Protein AF-A0A7C7VE64-F1 (afdb_monomer_lite)

Radius of gyration: 15.93 Å; chains: 1; bounding box: 36×36×40 Å

Foldseek 3Di:
DDDDDPDDDALVCQQVDDDPQPFDWAAADPVCCVVFVARTETAHGLPLLL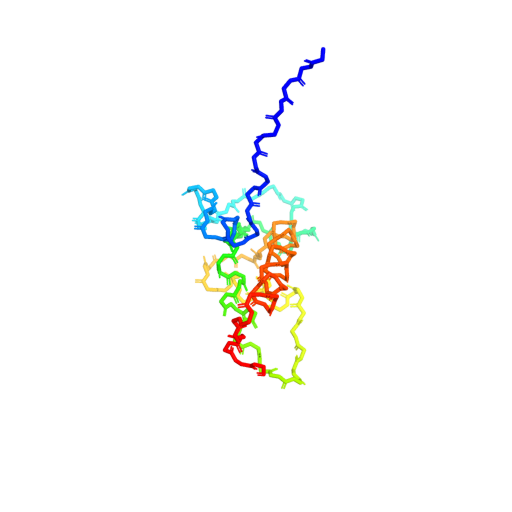VVVLPAAPPDDDDLQNSFPVVCVVVVGRTYGSVNSVVSVVSNVRVVVVCVVVVHDRVHD

Sequence (109 aa):
MGDRSRSRKSWREKLENPPKDLPKVVDGPPKWEKSFGGRRVLVPTPLLVDELIRKVPKGKLVTVEQVRERLAKDFKADSTCPLTTGIFIRIVGETAEEDLQMGKKMKGI

Secondary structure (DSSP, 8-state):
----------HHHHHHS--TT-SEEEEPPTHHHHHHSSSEEEE--HHHHHHHHHTSPTT----HHHHHHHHHHHTT-SEE-HHHHHHHHHHHHHHHHHHHHTTPPPTT-

pLDDT: mean 86.81, std 14.49, range [36.78, 96.31]

Structure (mmCIF, N/CA/C/O backbone):
data_AF-A0A7C7VE64-F1
#
_entry.id   AF-A0A7C7VE64-F1
#
loop_
_atom_site.group_PDB
_atom_site.id
_atom_site.type_symbol
_atom_site.label_atom_id
_atom_site.label_alt_id
_atom_site.label_comp_id
_atom_site.label_asym_id
_atom_site.label_entity_id
_atom_site.label_seq_id
_atom_site.pdbx_PDB_ins_code
_atom_site.Cartn_x
_atom_site.Cartn_y
_atom_site.Cartn_z
_atom_site.occupancy
_atom_site.B_iso_or_equiv
_atom_site.auth_seq_id
_atom_site.auth_comp_id
_atom_site.auth_asym_id
_atom_site.auth_atom_id
_atom_site.pdbx_PDB_model_num
ATOM 1 N N . MET A 1 1 ? 21.460 23.967 24.812 1.00 36.78 1 MET A N 1
ATOM 2 C CA . MET A 1 1 ? 20.238 23.130 24.813 1.00 36.78 1 MET A CA 1
ATOM 3 C C . MET A 1 1 ? 19.347 23.613 23.678 1.00 36.78 1 MET A C 1
ATOM 5 O O . MET A 1 1 ? 18.760 24.678 23.802 1.00 36.78 1 MET A O 1
ATOM 9 N N . GLY A 1 2 ? 19.373 22.928 22.532 1.00 38.50 2 GLY A N 1
ATOM 10 C CA . GLY A 1 2 ? 18.745 23.387 21.290 1.00 38.50 2 GLY A CA 1
ATOM 11 C C . GLY A 1 2 ? 17.446 22.648 20.967 1.00 38.50 2 GLY A C 1
ATOM 12 O O . GLY A 1 2 ? 17.458 21.431 20.842 1.00 38.50 2 GLY A O 1
ATOM 13 N N . ASP A 1 3 ? 16.396 23.452 20.810 1.00 41.00 3 ASP A N 1
ATOM 14 C CA . ASP A 1 3 ? 15.117 23.253 20.116 1.00 41.00 3 ASP A CA 1
ATOM 15 C C . ASP A 1 3 ? 14.075 22.257 20.671 1.00 41.00 3 ASP A C 1
ATOM 17 O O . ASP A 1 3 ? 14.227 21.037 20.678 1.00 41.00 3 ASP A O 1
ATOM 21 N N . ARG A 1 4 ? 12.952 22.833 21.120 1.00 41.62 4 ARG A N 1
ATOM 22 C CA . ARG A 1 4 ? 11.778 22.159 21.679 1.00 41.62 4 ARG A CA 1
ATOM 23 C C . ARG A 1 4 ? 10.766 21.906 20.561 1.00 41.62 4 ARG A C 1
ATOM 25 O O . ARG A 1 4 ? 10.148 22.836 20.069 1.00 41.62 4 ARG A O 1
ATOM 32 N N . SER A 1 5 ? 10.526 20.625 20.282 1.00 49.47 5 SER A N 1
ATOM 33 C CA . SER A 1 5 ? 9.226 20.079 19.868 1.00 49.47 5 SER A CA 1
ATOM 34 C C . SER A 1 5 ? 8.534 20.759 18.671 1.00 49.47 5 SER A C 1
ATOM 36 O O . SER A 1 5 ? 7.555 21.485 18.838 1.00 49.47 5 SER A O 1
ATOM 38 N N . ARG A 1 6 ? 8.885 20.355 17.441 1.00 47.75 6 ARG A N 1
ATOM 39 C CA . ARG A 1 6 ? 7.824 20.195 16.427 1.00 47.75 6 ARG A CA 1
ATOM 40 C C . ARG A 1 6 ? 6.892 19.119 16.977 1.00 47.75 6 ARG A C 1
ATOM 42 O O . ARG A 1 6 ? 7.361 18.000 17.195 1.00 47.75 6 ARG A O 1
ATOM 49 N N . SER A 1 7 ? 5.628 19.444 17.253 1.00 52.75 7 SER A N 1
ATOM 50 C CA . SER A 1 7 ? 4.635 18.420 17.588 1.00 52.75 7 SER A CA 1
ATOM 51 C C . SER A 1 7 ? 4.761 17.301 16.554 1.00 52.75 7 SER A C 1
ATOM 53 O O . SER A 1 7 ? 4.834 17.548 15.345 1.00 52.75 7 SER A O 1
ATOM 55 N N . ARG A 1 8 ? 4.936 16.060 17.016 1.00 69.06 8 ARG A N 1
ATOM 56 C CA . ARG A 1 8 ? 5.013 14.922 16.097 1.00 69.06 8 ARG A CA 1
ATOM 57 C C . ARG A 1 8 ? 3.678 14.913 15.357 1.00 69.06 8 ARG A C 1
ATOM 59 O O . ARG A 1 8 ? 2.655 14.724 16.003 1.00 69.06 8 ARG A O 1
ATOM 66 N N . LYS A 1 9 ? 3.695 15.164 14.041 1.00 76.69 9 LYS A N 1
ATOM 67 C CA . LYS A 1 9 ? 2.498 15.047 13.194 1.00 76.69 9 LYS A CA 1
ATOM 68 C C . LYS A 1 9 ? 1.811 13.719 13.501 1.00 76.69 9 LYS A C 1
ATOM 70 O O . LYS A 1 9 ? 2.514 12.698 13.578 1.00 76.69 9 LYS A O 1
ATOM 75 N N . SER A 1 10 ? 0.490 13.746 13.654 1.00 88.62 10 SER A N 1
ATOM 76 C CA . SER A 1 10 ? -0.319 12.537 13.831 1.00 88.62 10 SER A CA 1
ATOM 77 C C . SER A 1 10 ? -0.094 11.569 12.671 1.00 88.62 10 SER A C 1
ATOM 79 O O . SER A 1 10 ? 0.343 11.955 11.575 1.00 88.62 10 SER A O 1
ATOM 81 N N . TRP A 1 11 ? -0.354 10.284 12.891 1.00 91.06 11 TRP A N 1
ATOM 82 C CA . TRP A 1 11 ? -0.277 9.316 11.801 1.00 91.06 11 TRP A CA 1
ATOM 83 C C . TRP A 1 11 ? -1.320 9.617 10.732 1.00 91.06 11 TRP A C 1
ATOM 85 O O . TRP A 1 11 ? -0.993 9.549 9.547 1.00 91.06 11 TRP A O 1
ATOM 95 N N . ARG A 1 12 ? -2.517 10.058 11.133 1.00 90.25 12 ARG A N 1
ATOM 96 C CA . ARG A 1 12 ? -3.541 10.564 10.208 1.00 90.25 12 ARG A CA 1
ATOM 97 C C . ARG A 1 12 ? -3.034 11.699 9.313 1.00 90.25 12 ARG A C 1
ATOM 99 O O . ARG A 1 12 ? -3.200 11.629 8.099 1.00 90.25 12 ARG A O 1
ATOM 106 N N . GLU A 1 13 ? -2.331 12.689 9.864 1.00 90.50 13 GLU A N 1
ATOM 107 C CA . GLU A 1 13 ? -1.731 13.752 9.046 1.00 90.50 13 GLU A CA 1
ATOM 108 C C . GLU A 1 13 ? -0.708 13.209 8.039 1.00 90.50 13 GLU A C 1
ATOM 110 O O . GLU A 1 13 ? -0.618 13.724 6.927 1.00 90.50 13 GLU A O 1
ATOM 115 N N . LYS A 1 14 ? 0.071 12.178 8.393 1.00 89.69 14 LYS A N 1
ATOM 116 C CA . LYS A 1 14 ? 1.019 11.541 7.459 1.00 89.69 14 LYS A CA 1
ATOM 117 C C . LYS A 1 14 ? 0.311 10.736 6.370 1.00 89.69 14 LYS A C 1
ATOM 119 O O . LYS A 1 14 ? 0.842 10.640 5.266 1.00 89.69 14 LYS A O 1
ATOM 124 N N . LEU A 1 15 ? -0.847 10.153 6.682 1.00 91.50 15 LEU A N 1
ATOM 125 C CA . LEU A 1 15 ? -1.687 9.449 5.719 1.00 91.50 15 LEU A CA 1
ATOM 126 C C . LEU A 1 15 ? -2.262 10.432 4.689 1.00 91.50 15 LEU A C 1
ATOM 128 O O . LEU A 1 15 ? -2.139 10.204 3.489 1.00 91.50 15 LEU A O 1
ATOM 132 N N . GLU A 1 16 ? -2.841 11.536 5.165 1.00 91.19 16 GLU A N 1
ATOM 133 C CA . GLU A 1 16 ? -3.584 12.511 4.354 1.00 91.19 16 GLU A CA 1
ATOM 134 C C . GLU A 1 16 ? -2.685 13.514 3.615 1.00 91.19 16 GLU A C 1
ATOM 136 O O . GLU A 1 16 ? -3.109 14.090 2.616 1.00 91.19 16 GLU A O 1
ATOM 141 N N . ASN A 1 17 ? -1.435 13.699 4.056 1.00 88.69 17 ASN A N 1
ATOM 142 C CA . ASN A 1 17 ? -0.471 14.611 3.429 1.00 88.69 17 ASN A CA 1
ATOM 143 C C . ASN A 1 17 ? 0.734 13.858 2.835 1.00 88.69 17 ASN A C 1
ATOM 145 O O . ASN A 1 17 ? 1.856 13.991 3.346 1.00 88.69 17 ASN A O 1
ATOM 149 N N . PRO A 1 18 ? 0.546 13.064 1.762 1.00 84.44 18 PRO A N 1
ATOM 150 C CA . PRO A 1 18 ? 1.661 12.441 1.067 1.00 84.44 18 PRO A CA 1
ATOM 151 C C . PRO A 1 18 ? 2.569 13.468 0.369 1.00 84.44 18 PRO A C 1
ATOM 153 O O . PRO A 1 18 ? 2.172 14.615 0.143 1.00 84.44 18 PRO A O 1
ATOM 156 N N . PRO A 1 19 ? 3.788 13.057 -0.030 1.00 82.44 19 PRO A N 1
ATOM 157 C CA . PRO A 1 19 ? 4.595 13.807 -0.988 1.00 82.44 19 PRO A CA 1
ATOM 158 C C . PRO A 1 19 ? 3.773 14.198 -2.226 1.00 82.44 19 PRO A C 1
ATOM 160 O O . PRO A 1 19 ? 3.033 13.374 -2.760 1.00 82.44 19 PRO A O 1
ATOM 163 N N . LYS A 1 20 ? 3.922 15.448 -2.684 1.00 82.00 20 LYS A N 1
ATOM 164 C CA . LYS A 1 20 ? 3.094 16.038 -3.755 1.00 82.00 20 LYS A CA 1
ATOM 165 C C . LYS A 1 20 ? 3.232 15.335 -5.109 1.00 82.00 20 LYS A C 1
ATOM 167 O O . LYS A 1 20 ? 2.335 15.431 -5.934 1.00 82.00 20 LYS A O 1
ATOM 172 N N . ASP A 1 21 ? 4.332 14.625 -5.324 1.00 87.38 21 ASP A N 1
ATOM 173 C CA . ASP A 1 21 ? 4.657 13.971 -6.593 1.00 87.38 21 ASP A CA 1
ATOM 174 C C . ASP A 1 21 ? 4.109 12.537 -6.711 1.00 87.38 21 ASP A C 1
ATOM 176 O O . ASP A 1 21 ? 4.547 11.786 -7.581 1.00 87.38 21 ASP A O 1
ATOM 180 N N . LEU A 1 22 ? 3.200 12.125 -5.818 1.00 88.50 22 LEU A N 1
ATOM 181 C CA . LEU A 1 22 ? 2.649 10.770 -5.753 1.00 88.50 22 LEU A CA 1
ATOM 182 C C . LEU A 1 22 ? 1.129 10.757 -5.991 1.00 88.50 22 LEU A C 1
ATOM 184 O O . LEU A 1 22 ? 0.442 11.681 -5.557 1.00 88.50 22 LEU A O 1
ATOM 188 N N . PRO A 1 23 ? 0.576 9.687 -6.598 1.00 92.81 23 PRO A N 1
ATOM 189 C CA . PRO A 1 23 ? 1.255 8.472 -7.064 1.00 92.81 23 PRO A CA 1
ATOM 190 C C . PRO A 1 23 ? 2.034 8.691 -8.369 1.00 92.81 23 PRO A C 1
ATOM 192 O O . PRO A 1 23 ? 1.623 9.472 -9.225 1.00 92.81 23 PRO A O 1
ATOM 195 N N . LYS A 1 24 ? 3.142 7.965 -8.550 1.00 94.69 24 LYS A N 1
ATOM 196 C CA . LYS A 1 24 ? 3.968 8.060 -9.764 1.00 94.69 24 LYS A CA 1
ATOM 197 C C . LYS A 1 24 ? 4.533 6.709 -10.166 1.00 94.69 24 LYS A C 1
ATOM 199 O O . LYS A 1 24 ? 5.023 5.963 -9.324 1.00 94.69 24 LYS A O 1
ATOM 204 N N . VAL A 1 25 ? 4.514 6.422 -11.464 1.00 95.00 25 VAL A N 1
ATOM 205 C CA . VAL A 1 25 ? 5.227 5.279 -12.045 1.00 95.00 25 VAL A CA 1
ATOM 206 C C . VAL A 1 25 ? 6.613 5.743 -12.478 1.00 95.00 25 VAL A C 1
ATOM 208 O O . VAL A 1 25 ? 6.749 6.783 -13.123 1.00 95.00 25 VAL A O 1
ATOM 211 N N . VAL A 1 26 ? 7.639 4.994 -12.087 1.00 93.44 26 VAL A N 1
ATOM 212 C CA . VAL A 1 26 ? 9.037 5.270 -12.421 1.00 93.44 26 VAL A CA 1
ATOM 213 C C . VAL A 1 26 ? 9.668 4.064 -13.100 1.00 93.44 26 VAL A C 1
ATOM 215 O O . VAL A 1 26 ? 9.395 2.923 -12.730 1.00 93.44 26 VAL A O 1
ATOM 218 N N . ASP A 1 27 ? 10.527 4.331 -14.076 1.00 94.00 27 ASP A N 1
ATOM 219 C CA . ASP A 1 27 ? 11.349 3.324 -14.735 1.00 94.00 27 ASP A CA 1
ATOM 220 C C . ASP A 1 27 ? 12.690 3.188 -14.010 1.00 94.00 27 ASP A C 1
ATOM 222 O O . ASP A 1 27 ? 13.413 4.165 -13.797 1.00 94.00 27 ASP A O 1
ATOM 226 N N . GLY A 1 28 ? 13.005 1.966 -13.598 1.00 89.56 28 GLY A N 1
ATOM 227 C CA . GLY A 1 28 ? 14.233 1.627 -12.897 1.00 89.56 28 GLY A CA 1
ATOM 228 C C . GLY A 1 28 ? 15.280 0.932 -13.767 1.00 89.56 28 GLY A C 1
ATOM 229 O O . GLY A 1 28 ? 14.996 0.473 -14.876 1.00 89.56 28 GLY A O 1
ATOM 230 N N . PRO A 1 29 ? 16.511 0.786 -13.246 1.00 91.25 29 PRO A N 1
ATOM 231 C CA . PRO A 1 29 ? 17.551 -0.003 -13.896 1.00 91.25 29 PRO A CA 1
ATOM 232 C C . PRO A 1 29 ? 17.174 -1.499 -13.955 1.00 91.25 29 PRO A C 1
ATOM 234 O O . PRO A 1 29 ? 16.413 -1.971 -13.109 1.00 91.25 29 PRO A O 1
ATOM 237 N N . PRO A 1 30 ? 17.792 -2.304 -14.845 1.00 88.44 30 PRO A N 1
ATOM 238 C CA . PRO A 1 30 ? 17.496 -3.739 -14.989 1.00 88.44 30 PRO A CA 1
ATOM 239 C C . PRO A 1 30 ? 17.594 -4.560 -13.693 1.00 88.44 30 PRO A C 1
ATOM 241 O O . PRO A 1 30 ? 16.885 -5.543 -13.508 1.00 88.44 30 PRO A O 1
ATOM 244 N N . LYS A 1 31 ? 18.428 -4.131 -12.736 1.00 88.31 31 LYS A N 1
ATOM 245 C CA . LYS A 1 31 ? 18.554 -4.782 -11.419 1.00 88.31 31 LYS A CA 1
ATOM 246 C C . LYS A 1 31 ? 17.236 -4.804 -10.628 1.00 88.31 31 LYS A C 1
ATOM 248 O O . LYS A 1 31 ? 17.078 -5.647 -9.748 1.00 88.31 31 LYS A O 1
ATOM 253 N N . TRP A 1 32 ? 16.302 -3.896 -10.917 1.00 89.44 32 TRP A N 1
ATOM 254 C CA . TRP A 1 32 ? 14.996 -3.853 -10.259 1.00 89.44 32 TRP A CA 1
ATOM 255 C C . TRP A 1 32 ? 14.076 -4.993 -10.680 1.00 89.44 32 TRP A C 1
ATOM 257 O O . TRP A 1 32 ? 13.258 -5.405 -9.868 1.00 89.44 32 TRP A O 1
ATOM 267 N N . GLU A 1 33 ? 14.248 -5.586 -11.861 1.00 86.50 33 GLU A N 1
ATOM 268 C CA . GLU A 1 33 ? 13.412 -6.719 -12.284 1.00 86.50 33 GLU A CA 1
ATOM 269 C C . GLU A 1 33 ? 13.458 -7.855 -11.262 1.00 86.50 33 GLU A C 1
ATOM 271 O O . GLU A 1 33 ? 12.422 -8.382 -10.871 1.00 86.50 33 GLU A O 1
ATOM 276 N N . LYS A 1 34 ? 14.653 -8.150 -10.737 1.00 85.94 34 LYS A N 1
ATOM 277 C CA . LYS A 1 34 ? 14.847 -9.209 -9.745 1.00 85.94 34 LYS A CA 1
ATOM 278 C C . LYS A 1 34 ? 14.379 -8.822 -8.338 1.00 85.94 34 LYS A C 1
ATOM 280 O O . LYS A 1 34 ? 13.834 -9.662 -7.634 1.00 85.94 34 LYS A O 1
ATOM 285 N N . SER A 1 35 ? 14.613 -7.580 -7.911 1.00 83.50 35 SER A N 1
ATOM 286 C CA . SER A 1 35 ? 14.355 -7.162 -6.520 1.00 83.50 35 SER A CA 1
ATOM 287 C C . SER A 1 35 ? 12.963 -6.560 -6.299 1.00 83.50 35 SER A C 1
ATOM 289 O O . SER A 1 35 ? 12.418 -6.634 -5.202 1.00 83.50 35 SER A O 1
ATOM 291 N N . PHE A 1 36 ? 12.394 -5.932 -7.326 1.00 85.75 36 PHE A N 1
ATOM 292 C CA . PHE A 1 36 ? 11.115 -5.224 -7.284 1.00 85.75 36 PHE A CA 1
ATOM 293 C C . PHE A 1 36 ? 10.040 -5.967 -8.082 1.00 85.75 36 PHE A C 1
ATOM 295 O O . PHE A 1 36 ? 8.865 -5.678 -7.874 1.00 85.75 36 PHE A O 1
ATOM 302 N N . GLY A 1 37 ? 10.401 -6.929 -8.936 1.00 83.69 37 GLY A N 1
ATOM 303 C CA . GLY A 1 37 ? 9.456 -7.663 -9.784 1.00 83.69 37 GLY A CA 1
ATOM 304 C C . GLY A 1 37 ? 9.118 -6.948 -11.095 1.00 83.69 37 GLY A C 1
ATOM 305 O O . GLY A 1 37 ? 8.115 -7.275 -11.714 1.00 83.69 37 GLY A O 1
ATOM 306 N N . GLY A 1 38 ? 9.917 -5.955 -11.501 1.00 88.25 38 GLY A N 1
ATOM 307 C CA . GLY A 1 38 ? 9.737 -5.236 -12.763 1.00 88.25 38 GLY A CA 1
ATOM 308 C C . GLY A 1 38 ? 10.588 -3.972 -12.876 1.00 88.25 38 GLY A C 1
ATOM 309 O O . GLY A 1 38 ? 11.239 -3.570 -11.907 1.00 88.25 38 GLY A O 1
ATOM 310 N N . ARG A 1 39 ? 10.598 -3.350 -14.062 1.00 89.88 39 ARG A N 1
ATOM 311 C CA . ARG A 1 39 ? 11.310 -2.077 -14.298 1.00 89.88 39 ARG A CA 1
ATOM 312 C C . ARG A 1 39 ? 10.397 -0.884 -14.079 1.00 89.88 39 ARG A C 1
ATOM 314 O O . ARG A 1 39 ? 10.856 0.121 -13.545 1.00 89.88 39 ARG A O 1
ATOM 321 N N . ARG A 1 40 ? 9.119 -1.008 -14.443 1.00 93.69 40 ARG A N 1
ATOM 322 C CA . ARG A 1 40 ? 8.094 0.012 -14.214 1.00 93.69 40 ARG A CA 1
ATOM 323 C C . ARG A 1 40 ? 7.496 -0.186 -12.840 1.00 93.69 40 ARG A C 1
ATOM 325 O O . ARG A 1 40 ? 6.671 -1.070 -12.632 1.00 93.69 40 ARG A O 1
ATOM 332 N N . VAL A 1 41 ? 7.912 0.646 -11.899 1.00 94.25 41 VAL A N 1
ATOM 333 C CA . VAL A 1 41 ? 7.519 0.529 -10.499 1.00 94.25 41 VAL A CA 1
ATOM 334 C C . VAL A 1 41 ? 6.614 1.691 -10.114 1.00 94.25 41 VAL A C 1
ATOM 336 O O . VAL A 1 41 ? 6.972 2.856 -10.272 1.00 94.25 41 VAL A O 1
ATOM 339 N N . LEU A 1 42 ? 5.445 1.381 -9.561 1.00 96.31 42 LEU A N 1
ATOM 340 C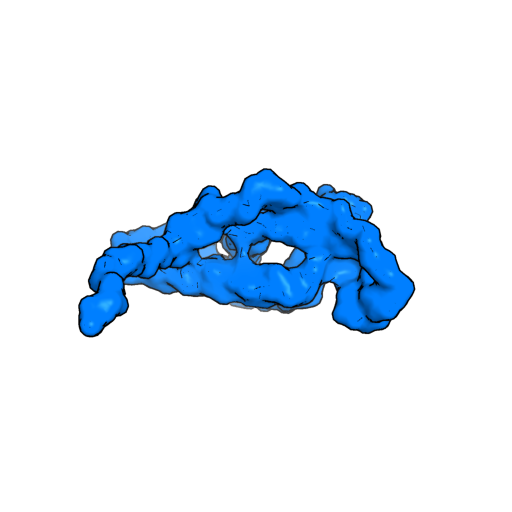 CA . LEU A 1 42 ? 4.575 2.358 -8.924 1.00 96.31 42 LEU A CA 1
ATOM 341 C C . LEU A 1 42 ? 5.140 2.744 -7.554 1.00 96.31 42 LEU A C 1
ATOM 343 O O . LEU A 1 42 ? 5.352 1.897 -6.685 1.00 96.31 42 LEU A O 1
ATOM 347 N N . VAL A 1 43 ? 5.322 4.039 -7.328 1.00 95.06 43 VAL A N 1
ATOM 348 C CA . VAL A 1 43 ? 5.425 4.623 -5.993 1.00 95.06 43 VAL A CA 1
ATOM 349 C C . VAL A 1 43 ? 4.012 5.081 -5.601 1.00 95.06 43 VAL A C 1
ATOM 351 O O . VAL A 1 43 ? 3.512 6.048 -6.183 1.00 95.06 43 VAL A O 1
ATOM 354 N N . PRO A 1 44 ? 3.325 4.366 -4.688 1.00 95.31 44 PRO A N 1
ATOM 355 C CA . PRO A 1 44 ? 1.933 4.654 -4.348 1.00 95.31 44 PRO A CA 1
ATOM 356 C C . PRO A 1 44 ? 1.843 5.844 -3.381 1.00 95.31 44 PRO A C 1
ATOM 358 O O . PRO A 1 44 ? 2.860 6.383 -2.955 1.00 95.31 44 PRO A O 1
ATOM 361 N N . THR A 1 45 ? 0.633 6.247 -2.997 1.00 95.31 45 THR A N 1
ATOM 362 C CA . THR A 1 45 ? 0.405 7.104 -1.821 1.00 95.31 45 THR A CA 1
ATOM 363 C C . THR A 1 45 ? -0.008 6.240 -0.623 1.00 95.31 45 THR A C 1
ATOM 365 O O . THR A 1 45 ? -0.512 5.130 -0.821 1.00 95.31 45 THR A O 1
ATOM 368 N N . PRO A 1 46 ? 0.144 6.726 0.624 1.00 94.25 46 PRO A N 1
ATOM 369 C CA . PRO A 1 46 ? -0.401 6.061 1.803 1.00 94.25 46 PRO A CA 1
ATOM 370 C C . PRO A 1 46 ? -1.913 5.836 1.708 1.00 94.25 46 PRO A C 1
ATOM 372 O O . PRO A 1 46 ? -2.387 4.767 2.074 1.00 94.25 46 PRO A O 1
ATOM 375 N N . LEU A 1 47 ? -2.654 6.799 1.147 1.00 94.50 47 LEU A N 1
ATOM 376 C CA . LEU A 1 47 ? -4.102 6.689 0.942 1.00 94.50 47 LEU A CA 1
ATOM 377 C C . LEU A 1 47 ? -4.485 5.551 -0.006 1.00 94.50 47 LEU A C 1
ATOM 379 O O . LEU A 1 47 ? -5.398 4.801 0.308 1.00 94.50 47 LEU A O 1
ATOM 383 N N . LEU A 1 48 ? -3.771 5.353 -1.120 1.00 94.94 48 LEU A N 1
ATOM 384 C CA . LEU A 1 48 ? -4.057 4.228 -2.024 1.00 94.94 48 LEU A CA 1
ATOM 385 C C . LEU A 1 48 ? -3.874 2.874 -1.329 1.00 94.94 48 LEU A C 1
ATOM 387 O O . LEU A 1 48 ? -4.628 1.931 -1.573 1.00 94.94 48 LEU A O 1
ATOM 391 N N . VAL A 1 49 ? -2.869 2.779 -0.455 1.00 95.44 49 VAL A N 1
ATOM 392 C CA . VAL A 1 49 ? -2.631 1.583 0.356 1.00 95.44 49 VAL A CA 1
ATOM 393 C C . VAL A 1 49 ? -3.750 1.408 1.392 1.00 95.44 49 VAL A C 1
ATOM 395 O O . VAL A 1 49 ? -4.290 0.309 1.502 1.00 95.44 49 VAL A O 1
ATOM 398 N N . ASP A 1 50 ? -4.149 2.475 2.094 1.00 95.25 50 ASP A N 1
ATOM 399 C CA . ASP A 1 50 ? -5.261 2.471 3.062 1.00 95.25 50 ASP A CA 1
ATOM 400 C C . ASP 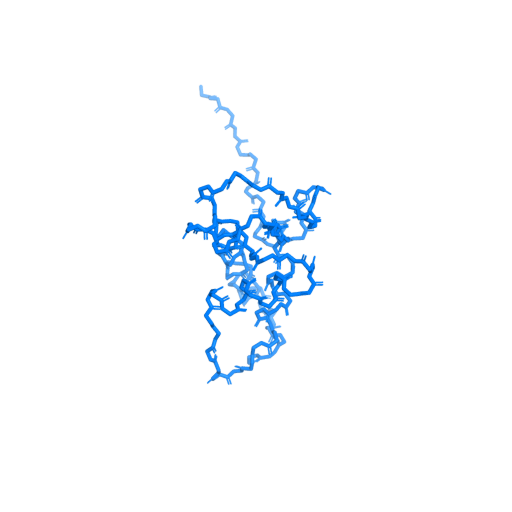A 1 50 ? -6.577 2.025 2.422 1.00 95.25 50 ASP A C 1
ATOM 402 O O . ASP A 1 50 ? -7.225 1.094 2.896 1.00 95.25 50 ASP A O 1
ATOM 406 N N . GLU A 1 51 ? -6.950 2.639 1.299 1.00 94.06 51 GLU A N 1
ATOM 407 C CA . GLU A 1 51 ? -8.181 2.333 0.572 1.00 94.06 51 GLU A CA 1
ATOM 408 C C . GLU A 1 51 ? -8.240 0.875 0.124 1.00 94.06 51 GLU A C 1
ATOM 410 O O . GLU A 1 51 ? -9.314 0.268 0.126 1.00 94.06 51 GLU A O 1
ATOM 415 N N . LEU A 1 52 ? -7.103 0.299 -0.277 1.00 94.12 52 LEU A N 1
ATOM 416 C CA . LEU A 1 52 ? -7.043 -1.100 -0.674 1.00 94.12 52 LEU A CA 1
ATOM 417 C C . LEU A 1 52 ? -7.130 -2.037 0.536 1.00 94.12 52 LEU A C 1
ATOM 419 O O . LEU A 1 52 ? -7.860 -3.025 0.479 1.00 94.12 52 LEU A O 1
ATOM 423 N N . ILE A 1 53 ? -6.444 -1.719 1.635 1.00 93.56 53 ILE A N 1
ATOM 424 C CA . ILE A 1 53 ? -6.485 -2.513 2.873 1.00 93.56 53 ILE A CA 1
ATOM 425 C C . ILE A 1 53 ? -7.884 -2.480 3.496 1.00 93.56 53 ILE A C 1
ATOM 427 O O . ILE A 1 53 ? -8.399 -3.522 3.894 1.00 93.56 53 ILE A O 1
ATOM 431 N N . ARG A 1 54 ? -8.557 -1.325 3.512 1.00 91.62 54 ARG A N 1
ATOM 432 C CA . ARG A 1 54 ? -9.924 -1.183 4.046 1.00 91.62 54 ARG A CA 1
ATOM 433 C C . ARG A 1 54 ? -10.977 -1.975 3.271 1.00 91.62 54 ARG A C 1
ATOM 435 O O . ARG A 1 54 ? -12.048 -2.241 3.806 1.00 91.62 54 ARG A O 1
ATOM 442 N N . LYS A 1 55 ? -10.696 -2.363 2.022 1.00 92.31 55 LYS A N 1
ATOM 443 C CA . LYS A 1 55 ? -11.578 -3.235 1.226 1.00 92.31 55 LYS A CA 1
ATOM 444 C C . LYS A 1 55 ? -11.479 -4.706 1.631 1.00 92.31 55 LYS A C 1
ATOM 446 O O . LYS A 1 55 ? -12.302 -5.500 1.178 1.00 92.31 55 LYS A O 1
ATOM 451 N N . VAL A 1 56 ? -10.488 -5.088 2.438 1.00 91.81 56 VAL A N 1
ATOM 452 C CA . VAL A 1 56 ? -10.303 -6.473 2.881 1.00 91.81 56 VAL A CA 1
ATOM 453 C C . VAL A 1 56 ? -11.375 -6.815 3.918 1.00 91.81 56 VAL A C 1
ATOM 455 O O . VAL A 1 56 ? -11.423 -6.184 4.974 1.00 91.81 56 VAL A O 1
ATOM 458 N N . PRO A 1 57 ? -12.239 -7.814 3.660 1.00 90.12 57 PRO A N 1
ATOM 459 C CA . PRO A 1 57 ? -13.261 -8.205 4.620 1.00 90.12 57 PRO A CA 1
ATOM 460 C C . PRO A 1 57 ? -12.652 -8.813 5.883 1.00 90.12 57 PRO A C 1
ATOM 462 O O . PRO A 1 57 ? -11.624 -9.494 5.837 1.00 90.12 57 PRO A O 1
ATOM 465 N N . LYS A 1 58 ? -13.346 -8.655 7.011 1.00 88.38 58 LYS A N 1
ATOM 466 C CA . LYS A 1 58 ? -12.981 -9.314 8.267 1.00 88.38 58 LYS A CA 1
ATOM 467 C C . LYS A 1 58 ? -12.840 -10.829 8.077 1.00 88.38 58 LYS A C 1
ATOM 469 O O . LYS A 1 58 ? -13.664 -11.469 7.426 1.00 88.38 58 LYS A O 1
ATOM 474 N N . GLY A 1 59 ? -11.782 -11.400 8.649 1.00 92.00 59 GLY A N 1
ATOM 475 C CA . GLY A 1 59 ? -11.474 -12.829 8.525 1.00 92.00 59 GLY A CA 1
ATOM 476 C C . GLY A 1 59 ? -10.846 -13.230 7.186 1.00 92.00 59 GLY A C 1
ATOM 477 O O . GLY A 1 59 ? -10.663 -14.421 6.936 1.00 92.00 59 GLY A O 1
ATOM 478 N N . LYS A 1 60 ? -10.506 -12.269 6.317 1.00 94.50 60 LYS A N 1
ATOM 479 C CA . LYS A 1 60 ? -9.704 -12.509 5.113 1.00 94.50 60 LYS A CA 1
ATOM 480 C C . LYS A 1 60 ? -8.277 -12.013 5.306 1.00 94.50 60 LYS A C 1
ATOM 482 O O . LYS A 1 60 ? -8.028 -11.037 6.006 1.00 94.50 60 LYS A O 1
ATOM 487 N N . LEU A 1 61 ? -7.350 -12.707 4.654 1.00 92.94 61 LEU A N 1
ATOM 488 C CA . LEU A 1 61 ? -5.939 -12.358 4.610 1.00 92.94 61 LEU A CA 1
ATOM 489 C C . LEU A 1 61 ? -5.625 -11.741 3.249 1.00 92.94 61 LEU A C 1
ATOM 491 O O . LEU A 1 61 ? -5.968 -12.315 2.215 1.00 92.94 61 LEU A O 1
ATOM 495 N N . VAL A 1 62 ? -4.939 -10.602 3.263 1.00 94.69 62 VAL A N 1
ATOM 496 C CA . VAL A 1 62 ? -4.242 -10.067 2.094 1.00 94.69 62 VAL A CA 1
ATOM 497 C C . VAL A 1 62 ? -2.755 -10.000 2.412 1.00 94.69 62 VAL A C 1
ATOM 499 O O . VAL A 1 62 ? -2.363 -9.668 3.531 1.00 94.69 62 VAL A O 1
ATOM 502 N N . THR A 1 63 ? -1.919 -10.325 1.436 1.00 94.88 63 THR A N 1
ATOM 503 C CA . THR A 1 63 ? -0.463 -10.232 1.559 1.00 94.88 63 THR A CA 1
ATOM 504 C C . THR A 1 63 ? 0.053 -8.926 0.964 1.00 94.88 63 THR A C 1
ATOM 506 O O . THR A 1 63 ? -0.576 -8.313 0.099 1.00 94.88 63 THR A O 1
ATOM 509 N N . VAL A 1 64 ? 1.247 -8.513 1.391 1.00 94.31 64 VAL A N 1
ATOM 510 C CA . VAL A 1 64 ? 1.930 -7.341 0.821 1.00 94.31 64 VAL A CA 1
ATOM 511 C C . VAL A 1 64 ? 2.154 -7.511 -0.685 1.00 94.31 64 VAL A C 1
ATOM 513 O O . VAL A 1 64 ? 2.030 -6.548 -1.434 1.00 94.31 64 VAL A O 1
ATOM 516 N N . GLU A 1 65 ? 2.443 -8.728 -1.144 1.00 93.75 65 GLU A N 1
ATOM 517 C CA . GLU A 1 65 ? 2.590 -9.041 -2.568 1.00 93.75 65 GLU A CA 1
ATOM 518 C C . GLU A 1 65 ? 1.293 -8.782 -3.343 1.00 93.75 65 GLU A C 1
ATOM 520 O O . GLU A 1 65 ? 1.304 -8.019 -4.306 1.00 93.75 65 GLU A O 1
ATOM 525 N N . GLN A 1 66 ? 0.155 -9.282 -2.854 1.00 94.94 66 GLN A N 1
ATOM 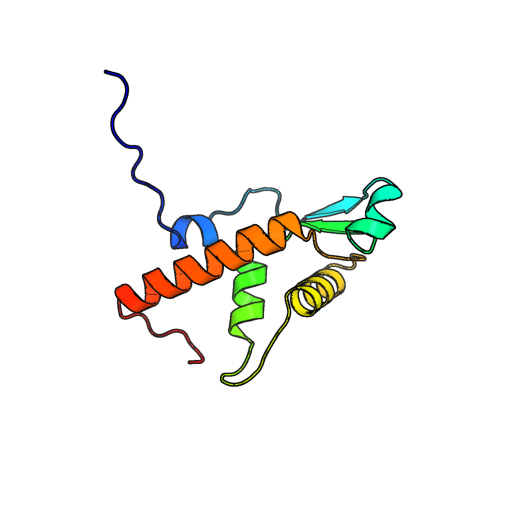526 C CA . GLN A 1 66 ? -1.152 -9.046 -3.479 1.00 94.94 66 GLN A CA 1
ATOM 527 C C . GLN A 1 66 ? -1.529 -7.558 -3.519 1.00 94.94 66 GLN A C 1
ATOM 529 O O . GLN A 1 66 ? -2.069 -7.083 -4.519 1.00 94.94 66 GLN A O 1
ATOM 534 N N . VAL A 1 67 ? -1.224 -6.803 -2.456 1.00 95.31 67 VAL A N 1
ATOM 535 C CA . VAL A 1 67 ? -1.407 -5.341 -2.428 1.00 95.31 67 VAL A CA 1
ATOM 536 C C . VAL A 1 67 ? -0.568 -4.680 -3.523 1.00 95.31 67 VAL A C 1
ATOM 538 O O . VAL A 1 67 ? -1.079 -3.859 -4.286 1.00 95.31 67 VAL A O 1
ATOM 541 N N . ARG A 1 68 ? 0.709 -5.064 -3.642 1.00 95.25 68 ARG A N 1
ATOM 542 C CA . ARG A 1 68 ? 1.637 -4.504 -4.634 1.00 95.25 68 ARG A CA 1
ATOM 543 C C . ARG A 1 68 ? 1.213 -4.812 -6.063 1.00 95.25 68 ARG A C 1
ATOM 545 O O . ARG A 1 68 ? 1.258 -3.911 -6.895 1.00 95.25 68 ARG A O 1
ATOM 552 N N . GLU A 1 69 ? 0.811 -6.044 -6.350 1.00 94.75 69 GLU A N 1
ATOM 553 C CA . GLU A 1 69 ? 0.339 -6.443 -7.677 1.00 94.75 69 GLU A CA 1
ATOM 554 C C . GLU A 1 69 ? -0.948 -5.720 -8.061 1.00 94.75 69 GLU A C 1
ATOM 556 O O . GLU A 1 69 ? -1.093 -5.264 -9.195 1.00 94.75 69 GLU A O 1
ATOM 561 N N . ARG A 1 70 ? -1.894 -5.601 -7.122 1.00 95.62 70 ARG A N 1
ATOM 562 C CA . ARG A 1 70 ? -3.167 -4.934 -7.387 1.00 95.62 70 ARG A CA 1
ATOM 563 C C . ARG A 1 70 ? -2.959 -3.458 -7.711 1.00 95.62 70 ARG A C 1
ATOM 565 O O . ARG A 1 70 ? -3.450 -3.001 -8.739 1.00 95.62 70 ARG A O 1
ATOM 572 N N . LEU A 1 71 ? -2.186 -2.748 -6.889 1.00 95.62 71 LEU A N 1
ATOM 573 C CA . LEU A 1 71 ? -1.858 -1.345 -7.143 1.00 95.62 71 LEU A CA 1
ATOM 574 C C . LEU A 1 71 ? -1.078 -1.175 -8.455 1.00 95.62 71 LEU A C 1
ATOM 576 O O . LEU A 1 71 ? -1.359 -0.260 -9.220 1.00 95.62 71 LEU A O 1
ATOM 580 N N . ALA A 1 72 ? -0.147 -2.078 -8.770 1.00 95.50 72 ALA A N 1
ATOM 581 C CA . ALA A 1 72 ? 0.599 -2.017 -10.025 1.00 95.50 72 ALA A CA 1
ATOM 582 C C . ALA A 1 72 ? -0.319 -2.146 -11.252 1.00 95.50 72 ALA A C 1
ATOM 584 O O . ALA A 1 72 ? -0.212 -1.349 -12.187 1.00 95.50 72 ALA A O 1
ATOM 585 N N . LYS A 1 73 ? -1.273 -3.087 -11.215 1.00 95.25 73 LYS A N 1
ATOM 586 C CA . LYS A 1 73 ? -2.270 -3.290 -12.279 1.00 95.25 73 LYS A CA 1
ATOM 587 C C . LYS A 1 73 ? -3.126 -2.047 -12.503 1.00 95.25 73 LYS A C 1
ATOM 589 O O . LYS A 1 73 ? -3.293 -1.636 -13.650 1.00 95.25 73 LYS A O 1
ATOM 594 N N . ASP A 1 74 ? -3.603 -1.424 -11.426 1.00 94.56 74 ASP A N 1
ATOM 595 C CA . ASP A 1 74 ? -4.456 -0.231 -11.502 1.00 94.56 74 ASP A CA 1
ATOM 596 C C . ASP A 1 74 ? -3.729 0.956 -12.187 1.00 94.56 74 ASP A C 1
ATOM 598 O O . ASP A 1 74 ? -4.361 1.758 -12.874 1.00 94.56 74 ASP A O 1
ATOM 602 N N . PHE A 1 75 ? -2.393 1.029 -12.086 1.00 94.44 75 PHE A N 1
ATOM 603 C CA . PHE A 1 75 ? -1.559 2.097 -12.664 1.00 94.44 75 PHE A CA 1
ATOM 604 C C . PHE A 1 75 ? -0.731 1.677 -13.894 1.00 94.44 75 PHE A C 1
ATOM 606 O O . PHE A 1 75 ? 0.112 2.449 -14.358 1.00 94.44 75 PHE A O 1
ATOM 613 N N . LYS A 1 76 ? -0.965 0.482 -14.456 1.00 94.50 76 LYS A N 1
ATOM 614 C CA . LYS A 1 76 ? -0.209 -0.066 -15.604 1.00 94.50 76 LYS A CA 1
ATOM 615 C C . LYS A 1 76 ? 1.314 -0.081 -15.371 1.00 94.50 76 LYS A C 1
ATOM 617 O O . LYS A 1 76 ? 2.091 0.272 -16.264 1.00 94.50 76 LYS A O 1
ATOM 622 N N . ALA A 1 77 ? 1.717 -0.450 -14.161 1.00 94.25 77 ALA A N 1
ATOM 623 C CA . ALA A 1 77 ? 3.096 -0.711 -13.765 1.00 94.25 77 ALA A CA 1
ATOM 624 C C . ALA A 1 77 ? 3.334 -2.227 -13.660 1.00 94.25 77 ALA A C 1
ATOM 626 O O . ALA A 1 77 ? 2.384 -2.998 -13.527 1.00 94.25 77 ALA A O 1
ATOM 627 N N . ASP A 1 78 ? 4.596 -2.647 -13.687 1.00 92.94 78 ASP A N 1
ATOM 628 C CA . ASP A 1 78 ? 4.973 -4.052 -13.500 1.00 92.94 78 ASP A CA 1
ATOM 629 C C . ASP A 1 78 ? 4.805 -4.459 -12.030 1.00 92.94 78 ASP A C 1
ATOM 631 O O . ASP A 1 78 ? 4.337 -5.548 -11.708 1.00 92.94 78 ASP A O 1
ATOM 635 N N . SER A 1 79 ? 5.175 -3.559 -11.115 1.00 93.69 79 SER A N 1
ATOM 636 C CA . SER A 1 79 ? 5.060 -3.790 -9.679 1.00 93.69 79 SER A CA 1
ATOM 637 C C . SER A 1 79 ? 4.916 -2.489 -8.892 1.00 93.69 79 SER A C 1
ATOM 639 O O . SER A 1 79 ? 5.042 -1.390 -9.428 1.00 93.69 79 SER A O 1
ATOM 641 N N . THR A 1 80 ? 4.647 -2.603 -7.592 1.00 95.88 80 THR A N 1
ATOM 642 C CA . THR A 1 80 ? 4.670 -1.467 -6.661 1.00 95.88 80 THR A CA 1
ATOM 643 C C . THR A 1 80 ? 5.928 -1.535 -5.799 1.00 95.88 80 THR A C 1
ATOM 645 O O . THR A 1 80 ? 6.356 -2.624 -5.392 1.00 95.88 80 THR A O 1
ATOM 648 N N . CYS A 1 81 ? 6.524 -0.378 -5.505 1.00 93.50 81 CYS A N 1
ATOM 649 C CA . CYS A 1 81 ? 7.769 -0.265 -4.754 1.00 93.50 81 CYS A CA 1
ATOM 650 C C . CYS A 1 81 ? 7.620 -0.919 -3.366 1.00 93.50 81 CYS A C 1
ATOM 652 O O . CYS A 1 81 ? 6.805 -0.464 -2.556 1.00 93.50 81 CYS A O 1
ATOM 654 N N . PRO A 1 82 ? 8.385 -1.986 -3.063 1.00 92.69 82 PRO A N 1
ATOM 655 C CA . PRO A 1 82 ? 8.240 -2.741 -1.822 1.00 92.69 82 PRO A CA 1
ATOM 656 C C . PRO A 1 82 ? 8.590 -1.898 -0.592 1.00 92.69 82 PRO A C 1
ATOM 658 O O . PRO A 1 82 ? 7.933 -2.019 0.438 1.00 92.69 82 PRO A O 1
ATOM 661 N N . LEU A 1 83 ? 9.574 -0.999 -0.712 1.00 93.31 83 LEU A N 1
ATOM 662 C CA . LEU A 1 83 ? 10.020 -0.143 0.389 1.00 93.31 83 LEU A CA 1
ATOM 663 C C . LEU A 1 83 ? 8.933 0.850 0.808 1.00 93.31 83 LEU A C 1
ATOM 665 O O . LEU A 1 83 ? 8.562 0.908 1.980 1.00 93.31 83 LEU A O 1
ATOM 669 N N . THR A 1 84 ? 8.393 1.613 -0.145 1.00 93.06 84 THR A N 1
ATOM 670 C CA . THR A 1 84 ? 7.351 2.601 0.160 1.00 93.06 84 THR A CA 1
ATOM 671 C C . THR A 1 84 ? 6.046 1.926 0.550 1.00 93.06 84 THR A C 1
ATOM 673 O O . THR A 1 84 ? 5.404 2.382 1.489 1.00 93.06 84 THR A O 1
ATOM 676 N N . THR A 1 85 ? 5.705 0.787 -0.064 1.00 94.50 85 THR A N 1
ATOM 677 C CA . THR A 1 85 ? 4.550 -0.017 0.363 1.00 94.50 85 THR A CA 1
ATOM 678 C C . THR A 1 85 ? 4.673 -0.423 1.832 1.00 94.50 85 THR A C 1
ATOM 680 O O . THR A 1 85 ? 3.736 -0.212 2.592 1.00 94.50 85 THR A O 1
ATOM 683 N N . GLY A 1 86 ? 5.830 -0.936 2.269 1.00 94.38 86 GLY A N 1
ATOM 684 C CA . GLY A 1 86 ? 6.046 -1.307 3.672 1.00 94.38 86 GLY A CA 1
ATOM 685 C C . GLY A 1 86 ? 5.918 -0.124 4.639 1.00 94.38 86 GLY A C 1
ATOM 686 O O . GLY A 1 86 ? 5.238 -0.229 5.660 1.00 94.38 86 GLY A O 1
ATOM 687 N N . ILE A 1 87 ? 6.510 1.027 4.297 1.00 94.44 87 ILE A N 1
ATOM 688 C CA . ILE A 1 87 ? 6.389 2.261 5.094 1.00 94.44 87 ILE A CA 1
ATOM 689 C C . ILE A 1 87 ? 4.923 2.696 5.201 1.00 94.44 87 ILE A C 1
ATOM 691 O O . ILE A 1 87 ? 4.460 3.056 6.282 1.00 94.44 87 ILE A O 1
ATOM 695 N N . PHE A 1 88 ? 4.181 2.653 4.098 1.00 95.25 88 PHE A N 1
ATOM 696 C CA . PHE A 1 88 ? 2.796 3.108 4.063 1.00 95.25 88 PHE A CA 1
ATOM 697 C C . PHE A 1 88 ? 1.837 2.146 4.751 1.00 95.25 88 PHE A C 1
ATOM 699 O O . PHE A 1 88 ? 0.948 2.617 5.446 1.00 95.25 88 PHE A O 1
ATOM 706 N N . ILE A 1 89 ? 2.059 0.832 4.669 1.00 95.38 89 ILE A N 1
ATOM 707 C CA . ILE A 1 89 ? 1.314 -0.149 5.474 1.00 95.38 89 ILE A CA 1
ATOM 708 C C . ILE A 1 89 ? 1.454 0.173 6.963 1.00 95.38 89 ILE A C 1
ATOM 710 O O . ILE A 1 89 ? 0.467 0.143 7.693 1.00 95.38 89 ILE A O 1
ATOM 714 N N . ARG A 1 90 ? 2.662 0.531 7.416 1.00 95.56 90 ARG A N 1
ATOM 715 C CA . ARG A 1 90 ? 2.860 0.954 8.804 1.00 95.56 90 ARG A CA 1
ATOM 716 C C . ARG A 1 90 ? 2.074 2.224 9.129 1.00 95.56 90 ARG A C 1
ATOM 718 O O . ARG A 1 90 ? 1.414 2.251 10.158 1.00 95.56 90 ARG A O 1
ATOM 725 N N . ILE A 1 91 ? 2.119 3.247 8.270 1.00 94.69 91 ILE 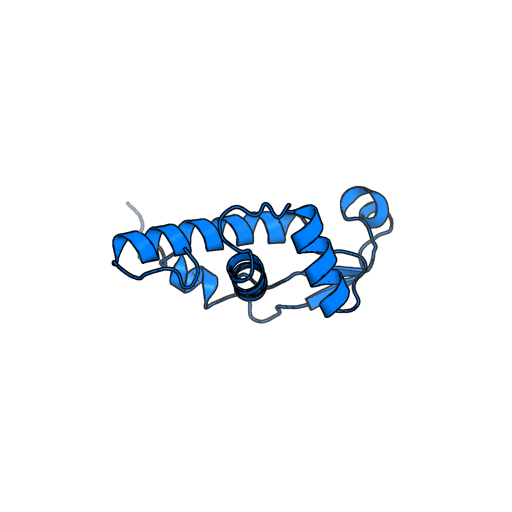A N 1
ATOM 726 C CA . ILE A 1 91 ? 1.325 4.475 8.469 1.00 94.69 91 ILE A CA 1
ATOM 727 C C . ILE A 1 91 ? -0.162 4.133 8.593 1.00 94.69 91 ILE A C 1
ATOM 729 O O . ILE A 1 91 ? -0.795 4.590 9.534 1.00 94.69 91 ILE A O 1
ATOM 733 N N . VAL A 1 92 ? -0.689 3.289 7.702 1.00 94.81 92 VAL A N 1
ATOM 734 C CA . VAL A 1 92 ? -2.084 2.827 7.734 1.00 94.81 92 VAL A CA 1
ATOM 735 C C . VAL A 1 92 ? -2.418 2.148 9.058 1.00 94.81 92 VAL A C 1
ATOM 737 O O . VAL A 1 92 ? -3.410 2.506 9.687 1.00 94.81 92 VAL A O 1
ATOM 740 N N . GLY A 1 93 ? -1.586 1.205 9.508 1.00 94.31 93 GLY A N 1
ATOM 741 C CA . GLY A 1 93 ? -1.800 0.503 10.774 1.00 94.31 93 GLY A CA 1
ATOM 742 C C . GLY A 1 93 ? -1.780 1.439 11.985 1.00 94.31 93 GLY A C 1
ATOM 743 O O . GLY A 1 93 ? -2.638 1.339 12.855 1.00 94.31 93 GLY A O 1
ATOM 744 N N . GLU A 1 94 ? -0.850 2.390 12.020 1.00 95.06 94 GLU A N 1
ATOM 745 C CA . GLU A 1 94 ? -0.743 3.349 13.125 1.00 95.06 94 GLU A CA 1
ATOM 746 C C . GLU A 1 94 ? -1.894 4.374 13.098 1.00 95.06 94 GLU A C 1
ATOM 748 O O . GLU A 1 94 ? -2.419 4.736 14.147 1.00 95.06 94 GLU A O 1
ATOM 753 N N . THR A 1 95 ? -2.360 4.798 11.915 1.00 94.38 95 THR A N 1
ATOM 754 C CA . THR A 1 95 ? -3.578 5.621 11.786 1.00 94.38 95 THR A CA 1
ATOM 755 C C . THR A 1 95 ? -4.818 4.863 12.247 1.00 94.38 95 THR A C 1
ATOM 757 O O . THR A 1 95 ? -5.694 5.442 12.885 1.00 94.38 95 THR A O 1
ATOM 760 N N . ALA A 1 96 ? -4.904 3.573 11.931 1.00 92.31 96 ALA A N 1
ATOM 761 C CA . ALA A 1 96 ? -6.003 2.722 12.358 1.00 92.31 96 ALA A CA 1
ATOM 762 C C . ALA A 1 96 ? -6.050 2.595 13.893 1.00 92.31 96 ALA A C 1
ATOM 764 O O . ALA A 1 96 ? -7.125 2.675 14.483 1.00 92.31 96 ALA A O 1
ATOM 765 N N . GLU A 1 97 ? -4.889 2.471 14.535 1.00 92.69 97 GLU A N 1
ATOM 766 C CA . GLU A 1 97 ? -4.756 2.469 15.994 1.00 92.69 97 GLU A CA 1
ATOM 767 C C . GLU A 1 97 ? -5.148 3.823 16.618 1.00 92.69 97 GLU A C 1
ATOM 769 O O . GLU A 1 97 ? -5.944 3.856 17.557 1.00 92.69 97 GLU A O 1
ATOM 774 N N . GLU A 1 98 ? -4.683 4.952 16.064 1.00 91.75 98 GLU A N 1
ATOM 775 C CA . GLU A 1 98 ? -5.112 6.295 16.503 1.00 91.75 98 GLU A CA 1
ATOM 776 C C . GLU A 1 98 ? -6.637 6.468 16.398 1.00 91.75 98 GLU A C 1
ATOM 778 O O . GLU A 1 98 ? -7.280 6.985 17.314 1.00 91.75 98 GLU A O 1
ATOM 783 N N . ASP A 1 99 ? -7.237 6.012 15.296 1.00 89.44 99 ASP A N 1
ATOM 784 C CA . ASP A 1 99 ? -8.682 6.081 15.089 1.00 89.44 99 ASP A CA 1
ATOM 785 C C . ASP A 1 99 ? -9.449 5.289 16.157 1.00 89.44 99 ASP A C 1
ATOM 787 O O . ASP A 1 99 ? -10.436 5.799 16.698 1.00 89.44 99 ASP A O 1
ATOM 791 N N . LEU A 1 100 ? -8.987 4.080 16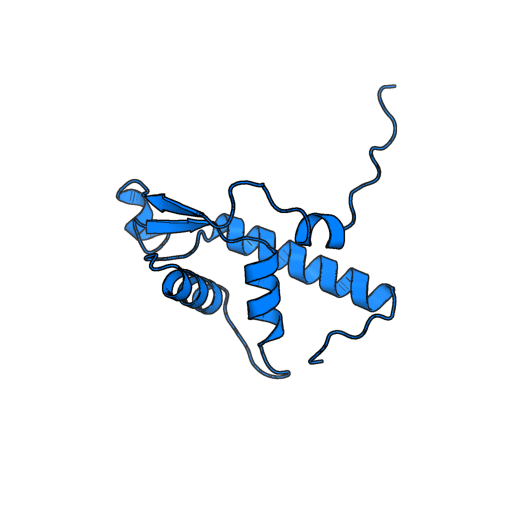.496 1.00 89.25 100 LEU A N 1
ATOM 792 C CA . LEU A 1 100 ? -9.589 3.258 17.549 1.00 89.25 100 LEU A CA 1
ATOM 793 C C . LEU A 1 100 ? -9.519 3.949 18.915 1.00 89.25 100 LEU A C 1
ATOM 795 O O . LEU A 1 100 ? -10.525 3.987 19.625 1.00 89.25 100 LEU A O 1
ATOM 799 N N . GLN A 1 101 ? -8.375 4.548 19.261 1.00 88.94 101 GLN A N 1
ATOM 800 C CA . GLN A 1 101 ? -8.201 5.291 20.516 1.00 88.94 101 GLN A CA 1
ATOM 801 C C . GLN A 1 101 ? -9.116 6.520 20.600 1.00 88.94 101 GLN A C 1
ATOM 803 O O . GLN A 1 101 ? -9.604 6.864 21.674 1.00 88.94 101 GLN A O 1
ATOM 808 N N . MET A 1 102 ? -9.406 7.156 19.462 1.00 86.81 102 MET A N 1
ATOM 809 C CA . MET A 1 102 ? -10.359 8.266 19.365 1.00 86.81 102 MET A CA 1
ATOM 810 C C . MET A 1 102 ? -11.831 7.815 19.309 1.00 86.81 102 MET A C 1
ATOM 812 O O . MET A 1 102 ? -12.720 8.648 19.124 1.00 86.81 102 MET A O 1
ATOM 816 N N . GLY A 1 103 ? -12.116 6.513 19.421 1.00 84.00 103 GLY A N 1
ATOM 817 C CA . GLY A 1 103 ? -13.470 5.959 19.334 1.00 84.00 103 GLY A CA 1
ATOM 818 C C . GLY A 1 103 ? -14.063 5.969 17.920 1.00 84.00 103 GLY A C 1
ATOM 819 O O . GLY A 1 103 ? -15.261 5.727 17.745 1.00 84.00 103 GLY A O 1
ATOM 820 N N . LYS A 1 104 ? -13.252 6.231 16.887 1.00 78.88 104 LYS A N 1
ATOM 821 C CA . LYS A 1 104 ? -13.688 6.120 15.495 1.00 78.88 104 LYS A CA 1
ATOM 822 C C . LYS A 1 104 ? -13.741 4.644 15.119 1.00 78.88 104 LYS A C 1
ATOM 824 O O . LYS A 1 104 ? -12.746 3.927 15.158 1.00 78.88 104 LYS A O 1
ATOM 829 N N . LYS A 1 105 ? -14.919 4.180 14.706 1.00 68.12 105 LYS A N 1
ATOM 830 C CA . LYS A 1 105 ? -15.065 2.831 14.156 1.00 68.12 105 LYS A CA 1
ATOM 831 C C . LYS A 1 105 ? -14.408 2.768 12.782 1.00 68.12 105 LYS A C 1
ATOM 833 O O . LYS A 1 105 ? -14.737 3.559 11.896 1.00 68.12 105 LYS A O 1
ATOM 838 N N . MET A 1 106 ? -13.537 1.786 12.573 1.00 58.69 106 MET A N 1
ATOM 839 C CA . MET A 1 106 ? -13.142 1.413 11.220 1.00 58.69 106 MET A CA 1
ATOM 840 C C . MET A 1 106 ? -14.376 0.887 10.480 1.00 58.69 106 MET A C 1
ATOM 842 O O . MET A 1 106 ? -15.006 -0.073 10.919 1.00 58.69 106 MET A O 1
ATOM 846 N N . LYS A 1 107 ? -14.740 1.513 9.354 1.00 50.97 107 LYS A N 1
ATOM 847 C CA . LYS A 1 107 ? -15.732 0.946 8.429 1.00 50.97 107 LYS A CA 1
ATOM 848 C C . LYS A 1 107 ? -15.209 -0.415 7.952 1.00 50.97 107 LYS A C 1
ATOM 850 O O . LYS A 1 107 ? -14.282 -0.441 7.152 1.00 50.97 107 LYS A O 1
ATOM 855 N N . GLY A 1 108 ? -15.788 -1.509 8.452 1.00 50.81 108 GLY A N 1
ATOM 856 C CA . GLY A 1 108 ? -15.493 -2.875 7.997 1.00 50.81 108 GLY A CA 1
ATOM 857 C C . GLY A 1 108 ? -14.971 -3.871 9.045 1.00 50.81 108 GLY A C 1
ATOM 858 O O . GLY A 1 108 ? -14.726 -5.016 8.669 1.00 50.81 108 GLY A O 1
ATOM 859 N N . ILE A 1 109 ? -14.823 -3.488 10.325 1.00 43.66 109 ILE A N 1
ATOM 860 C CA . ILE A 1 109 ? -14.454 -4.396 11.440 1.00 43.66 109 ILE A CA 1
ATOM 861 C C . ILE A 1 109 ? -15.600 -4.568 12.437 1.00 43.66 109 ILE A C 1
ATOM 863 O O . ILE A 1 109 ? -16.270 -3.557 12.740 1.00 43.66 109 ILE A O 1
#